Protein AF-A0A0R3QES6-F1 (afdb_monomer)

Solvent-accessible surface area (backbone atoms only — not comparable to full-atom values): 10310 Å² total; per-residue (Å²): 107,51,70,84,72,66,42,61,63,48,70,76,53,71,41,79,92,62,71,54,62,64,43,54,32,54,53,84,68,98,60,91,73,83,58,92,82,50,82,89,64,70,39,64,74,29,30,40,40,55,39,55,44,43,58,43,93,96,48,98,56,74,27,73,40,52,44,78,69,54,56,69,85,54,50,35,63,57,51,19,49,38,52,46,55,48,44,45,57,19,69,75,66,80,59,27,80,80,75,83,51,68,54,78,62,26,49,61,46,24,71,94,50,22,36,52,52,9,51,50,55,34,50,64,58,54,62,72,40,91,89,59,81,94,70,53,72,68,45,50,51,52,36,71,77,51,77,65,58,77,94,50,44,92,71,37,67,83,75,54,86,77,72,78,80,78,83,126

InterPro domains:
  IPR011330 Glycoside hydrolase/deacetylase, beta/alpha-barrel [SSF88713] (2-148)
  IPR052740 Carbohydrate Esterase 4 [PTHR45985] (1-166)

Secondary structure (DSSP, 8-state):
-TGGGT--EE---EESS-PPPPEEETS--SS---STTS--S-EEEEEE--EE-EE-TT-S-EESSHHHH--TT--HHHHHHHHHHHHHHHHTTT---------HHHHTSSSTTHHHHHHHHHHHHHTTSTT-----HHHHHHHHHS---HHHHTT-GGGS--------

Structure (mmCIF, N/CA/C/O backbone):
data_AF-A0A0R3QES6-F1
#
_entry.id   AF-A0A0R3QES6-F1
#
loop_
_atom_site.group_PDB
_atom_site.id
_atom_site.type_symbol
_atom_site.label_atom_id
_atom_site.label_alt_id
_atom_site.label_comp_id
_atom_site.label_asym_id
_atom_site.label_entity_id
_atom_site.label_seq_id
_atom_site.pdbx_PDB_ins_code
_atom_site.Cartn_x
_atom_site.Cartn_y
_atom_site.Cartn_z
_atom_site.occupancy
_atom_site.B_iso_or_equiv
_atom_site.auth_seq_id
_atom_site.auth_comp_id
_atom_site.auth_asym_id
_atom_site.auth_atom_id
_atom_site.pdbx_PDB_model_num
ATOM 1 N N . MET A 1 1 ? -24.368 4.021 4.090 1.00 93.19 1 MET A N 1
ATOM 2 C CA . MET A 1 1 ? -24.461 2.832 3.208 1.00 93.19 1 MET A CA 1
ATOM 3 C C . MET A 1 1 ? -23.585 1.714 3.750 1.00 93.19 1 MET A C 1
ATOM 5 O O . MET A 1 1 ? -24.131 0.687 4.119 1.00 93.19 1 MET A O 1
ATOM 9 N N . MET A 1 2 ? -22.277 1.946 3.886 1.00 95.88 2 MET A N 1
ATOM 10 C CA . MET A 1 2 ? -21.312 0.935 4.334 1.00 95.88 2 MET A CA 1
ATOM 11 C C . MET A 1 2 ? -21.673 0.286 5.673 1.00 95.88 2 MET A C 1
ATOM 13 O O . MET A 1 2 ? -21.800 -0.931 5.730 1.00 95.88 2 MET A O 1
ATOM 17 N N . GLU A 1 3 ? -21.968 1.090 6.701 1.00 93.25 3 GLU A N 1
ATOM 18 C CA . GLU A 1 3 ? -22.429 0.578 8.003 1.00 93.25 3 GLU A CA 1
ATOM 19 C C . GLU A 1 3 ? -23.698 -0.267 7.895 1.00 93.25 3 GLU A C 1
ATOM 21 O O . GLU A 1 3 ? -23.767 -1.359 8.448 1.00 93.25 3 GLU A O 1
ATOM 26 N N . LYS A 1 4 ? -24.691 0.219 7.140 1.00 94.88 4 LYS A N 1
ATOM 27 C CA . LYS A 1 4 ? -25.982 -0.461 6.961 1.00 94.88 4 LYS A CA 1
ATOM 28 C C . LYS A 1 4 ? -25.815 -1.862 6.362 1.00 94.88 4 LYS A C 1
ATOM 30 O O . LYS A 1 4 ? -26.592 -2.747 6.694 1.00 94.88 4 LYS A O 1
ATOM 35 N N . TYR A 1 5 ? -24.834 -2.045 5.480 1.00 96.81 5 TYR A N 1
ATOM 36 C CA . TYR A 1 5 ? -24.587 -3.312 4.789 1.00 96.81 5 TYR A CA 1
ATOM 37 C C . TYR A 1 5 ? -23.389 -4.093 5.349 1.00 96.81 5 TYR A C 1
ATOM 39 O O . TYR A 1 5 ? -22.990 -5.091 4.759 1.00 96.81 5 TYR A O 1
ATOM 47 N N . GLY A 1 6 ? -22.823 -3.671 6.484 1.00 95.38 6 GLY A N 1
ATOM 48 C CA . GLY A 1 6 ? -21.749 -4.403 7.157 1.00 95.38 6 GLY A CA 1
ATOM 49 C C . GLY A 1 6 ? -20.409 -4.403 6.414 1.00 95.38 6 GLY A C 1
ATOM 50 O O . GLY A 1 6 ? -19.610 -5.319 6.606 1.00 95.38 6 GLY A O 1
ATOM 51 N N . PHE A 1 7 ? -20.138 -3.400 5.573 1.00 97.31 7 PHE A N 1
ATOM 52 C CA . PHE A 1 7 ? -18.812 -3.241 4.973 1.00 97.31 7 PHE A CA 1
ATOM 53 C C . PHE A 1 7 ? -17.785 -2.878 6.048 1.00 97.31 7 PHE A C 1
ATOM 55 O O . PHE A 1 7 ? -18.000 -1.960 6.838 1.00 97.31 7 PHE A O 1
ATOM 62 N N . LEU A 1 8 ? -16.655 -3.588 6.052 1.00 97.00 8 LEU A N 1
ATOM 63 C CA . LEU A 1 8 ? -15.616 -3.428 7.071 1.00 97.00 8 LEU A CA 1
ATOM 64 C C . LEU A 1 8 ? -14.819 -2.128 6.912 1.00 97.00 8 LEU A C 1
ATOM 66 O O . LEU A 1 8 ? -14.465 -1.503 7.913 1.00 97.00 8 LEU A O 1
ATOM 70 N N . TYR A 1 9 ? -14.477 -1.763 5.676 1.00 97.81 9 TYR A N 1
ATOM 71 C CA . TYR A 1 9 ? -13.591 -0.638 5.409 1.00 97.81 9 TYR A CA 1
ATOM 72 C C . TYR A 1 9 ? -13.894 0.053 4.082 1.00 97.81 9 TYR A C 1
ATOM 74 O O . TYR A 1 9 ? -14.399 -0.584 3.157 1.00 97.81 9 TYR A O 1
ATOM 82 N N . ASP A 1 10 ? -13.551 1.337 4.014 1.00 96.00 10 ASP A N 1
ATOM 83 C CA . ASP A 1 10 ? -13.370 2.129 2.800 1.00 96.00 10 ASP A CA 1
ATOM 84 C C . ASP A 1 10 ? -11.873 2.339 2.525 1.00 96.00 10 ASP A C 1
ATOM 86 O O . ASP A 1 10 ? -11.033 2.292 3.429 1.00 96.00 10 ASP A O 1
ATOM 90 N N . ASN A 1 11 ? -11.540 2.508 1.250 1.00 95.31 11 ASN A N 1
ATOM 91 C CA . ASN A 1 11 ? -10.193 2.813 0.781 1.00 95.31 11 ASN A CA 1
ATOM 92 C C . ASN A 1 11 ? -10.271 3.821 -0.371 1.00 95.31 11 ASN A C 1
ATOM 94 O O . ASN A 1 11 ? -9.706 3.604 -1.439 1.00 95.31 11 ASN A O 1
ATOM 98 N N . THR A 1 12 ? -11.028 4.901 -0.176 1.00 92.50 12 THR A N 1
ATOM 99 C CA . THR A 1 12 ? -11.262 5.904 -1.222 1.00 92.50 12 THR A CA 1
ATOM 100 C C . THR A 1 12 ? -10.589 7.239 -0.891 1.00 92.50 12 THR A C 1
ATOM 102 O O . THR A 1 12 ? -10.336 8.044 -1.795 1.00 92.50 12 THR A O 1
ATOM 105 N N . MET A 1 13 ? -10.240 7.511 0.375 1.00 93.31 13 MET A N 1
ATOM 106 C CA . MET A 1 13 ? -9.636 8.796 0.736 1.00 93.31 13 MET A CA 1
ATOM 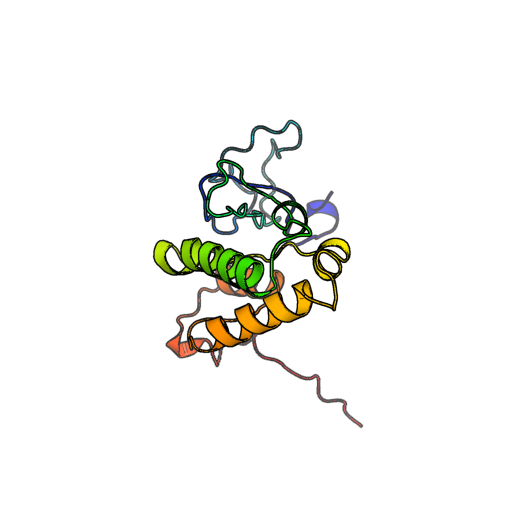107 C C . MET A 1 13 ? -8.158 8.871 0.357 1.00 93.31 13 MET A C 1
ATOM 109 O O . MET A 1 13 ? -7.293 8.245 0.963 1.00 93.31 13 MET A O 1
ATOM 113 N N . SER A 1 14 ? -7.865 9.721 -0.624 1.00 93.50 14 SER A N 1
ATOM 114 C CA . SER A 1 14 ? -6.507 10.061 -1.049 1.00 93.50 14 SER A CA 1
ATOM 115 C C . SER A 1 14 ? -5.913 11.178 -0.190 1.00 93.50 14 SER A C 1
ATOM 117 O O . SER A 1 14 ? -6.507 12.256 -0.076 1.00 93.50 14 SER A O 1
ATOM 119 N N . VAL A 1 15 ? -4.734 10.939 0.393 1.00 93.56 15 VAL A N 1
ATOM 120 C CA . VAL A 1 15 ? -4.148 11.804 1.429 1.00 93.56 15 VAL A CA 1
ATOM 121 C C . VAL A 1 15 ? -2.718 12.239 1.102 1.00 93.56 15 VAL A C 1
ATOM 123 O O . VAL A 1 15 ? -1.895 11.451 0.635 1.00 93.56 15 VAL A O 1
ATOM 126 N N . SER A 1 16 ? -2.430 13.510 1.380 1.00 92.56 16 SER A N 1
ATOM 127 C CA . SER A 1 16 ? -1.112 14.147 1.257 1.00 92.56 16 SER A CA 1
ATOM 128 C C . SER A 1 16 ? -0.465 14.346 2.628 1.00 92.56 16 SER A C 1
ATOM 130 O O . SER A 1 16 ? -1.180 14.528 3.613 1.00 92.56 16 SER A O 1
ATOM 132 N N . GLY A 1 17 ? 0.868 14.397 2.697 1.00 88.56 17 GLY A N 1
ATOM 133 C CA . GLY A 1 17 ? 1.592 14.692 3.948 1.00 88.56 17 GLY A CA 1
ATOM 134 C C . GLY A 1 17 ? 1.693 13.527 4.944 1.00 88.56 17 GLY A C 1
ATOM 135 O O . GLY A 1 17 ? 2.081 13.735 6.089 1.00 88.56 17 GLY A O 1
ATOM 136 N N . GLY A 1 18 ? 1.340 12.313 4.510 1.00 88.56 18 GLY A N 1
ATOM 137 C CA . GLY A 1 18 ? 1.489 11.083 5.290 1.00 88.56 18 GLY A CA 1
ATOM 138 C C . GLY A 1 18 ? 2.934 10.545 5.345 1.00 88.56 18 GLY A C 1
ATOM 139 O O . GLY A 1 18 ? 3.878 11.264 5.002 1.00 88.56 18 GLY A O 1
ATOM 140 N N . PRO A 1 19 ? 3.125 9.265 5.726 1.00 96.12 19 PRO A N 1
ATOM 141 C CA . PRO A 1 19 ? 2.117 8.204 5.665 1.00 96.12 19 PRO A CA 1
ATOM 142 C C . PRO A 1 19 ? 1.252 8.077 6.931 1.00 96.12 19 PRO A C 1
ATOM 144 O O . PRO A 1 19 ? 1.750 8.087 8.057 1.00 96.12 19 PRO A O 1
ATOM 147 N N . TYR A 1 20 ? -0.058 7.925 6.740 1.00 97.62 20 TYR A N 1
ATOM 148 C CA . TYR A 1 20 ? -1.050 7.737 7.799 1.00 97.62 20 TYR A CA 1
ATOM 149 C C . TYR A 1 20 ? -1.448 6.267 7.945 1.00 97.62 20 TYR A C 1
ATOM 151 O O . TYR A 1 20 ? -1.580 5.547 6.953 1.00 97.62 20 TYR A O 1
ATOM 159 N N . TRP A 1 21 ? -1.673 5.842 9.189 1.00 98.06 21 TRP A N 1
ATOM 160 C CA . TRP A 1 21 ? -2.256 4.540 9.513 1.00 98.06 21 TRP A CA 1
ATOM 161 C C . TRP A 1 21 ? -3.773 4.532 9.264 1.00 98.06 21 TRP A C 1
ATOM 163 O O . TRP A 1 21 ? -4.413 5.579 9.396 1.00 98.06 21 TRP A O 1
ATOM 173 N N . PRO A 1 22 ? -4.371 3.364 8.960 1.00 97.94 22 PRO A N 1
ATOM 174 C CA . PRO A 1 22 ? -5.818 3.206 8.981 1.00 97.94 22 PRO A CA 1
ATOM 175 C C . PRO A 1 22 ? -6.415 3.578 10.335 1.00 97.94 22 PRO A C 1
ATOM 177 O O . PRO A 1 22 ? -5.823 3.314 11.383 1.00 97.94 22 PRO A O 1
ATOM 180 N N . GLN A 1 23 ? -7.622 4.132 10.312 1.00 96.56 23 GLN A N 1
ATOM 181 C CA . GLN A 1 23 ? -8.383 4.463 11.515 1.00 96.56 23 GLN A CA 1
ATOM 182 C C . GLN A 1 23 ? -9.862 4.156 11.315 1.00 96.56 23 GLN A C 1
ATOM 184 O O . GLN A 1 23 ? -10.333 4.044 10.188 1.00 96.56 23 GLN A O 1
ATOM 189 N N . THR A 1 24 ? -10.622 4.052 12.399 1.00 97.19 24 THR A N 1
ATOM 190 C CA . THR A 1 24 ? -12.083 4.068 12.294 1.00 97.19 24 THR A CA 1
ATOM 191 C C . THR A 1 24 ? -12.575 5.481 11.995 1.00 97.19 24 THR A C 1
ATOM 193 O O . THR A 1 24 ? -11.947 6.479 12.363 1.00 97.19 24 THR A O 1
ATOM 196 N N . LEU A 1 25 ? -13.744 5.576 11.369 1.00 96.12 25 LEU A N 1
ATOM 197 C CA . LEU A 1 25 ? -14.456 6.838 11.170 1.00 96.12 25 LEU A CA 1
ATOM 198 C C . LEU A 1 25 ? -15.313 7.215 12.393 1.00 96.12 25 LEU A C 1
ATOM 200 O O . LEU A 1 25 ? -16.256 7.989 12.276 1.00 96.12 25 LEU A O 1
ATOM 204 N N . ALA A 1 26 ? -14.999 6.686 13.582 1.00 96.06 26 ALA A N 1
ATOM 205 C CA . ALA A 1 26 ? -15.653 7.069 14.839 1.00 96.06 26 ALA A CA 1
ATOM 206 C C . ALA A 1 26 ? -15.399 8.542 15.206 1.00 96.06 26 ALA A C 1
ATOM 208 O O . ALA A 1 26 ? -16.219 9.172 15.870 1.00 96.06 26 ALA A O 1
ATOM 209 N N . TYR A 1 27 ? -14.257 9.070 14.765 1.00 94.31 27 TYR A N 1
ATOM 210 C CA . TYR A 1 27 ? -13.780 10.423 15.026 1.00 94.31 27 TYR A CA 1
ATOM 211 C C . TYR A 1 27 ? -13.253 11.054 13.733 1.00 94.31 27 TYR A C 1
ATOM 213 O O . TYR A 1 27 ? -13.133 10.391 12.701 1.00 94.31 27 TYR A O 1
ATOM 221 N N . SER A 1 28 ? -12.915 12.344 13.799 1.00 92.50 28 SER A N 1
ATOM 222 C CA . SER A 1 28 ? -12.267 13.063 12.700 1.00 92.50 28 SER A CA 1
ATOM 223 C C . SER A 1 28 ? -10.986 12.365 12.233 1.00 9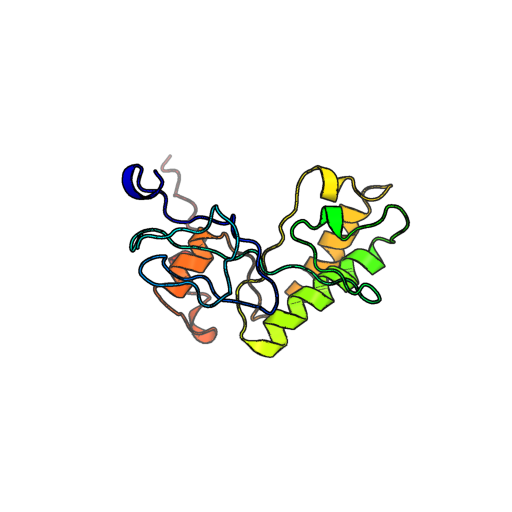2.50 28 SER A C 1
ATOM 225 O O . SER A 1 28 ? -10.239 11.808 13.040 1.00 92.50 28 SER A O 1
ATOM 227 N N . THR A 1 29 ? -10.708 12.434 10.933 1.00 93.69 29 THR A N 1
ATOM 228 C CA . THR A 1 29 ? -9.497 11.868 10.329 1.00 93.69 29 THR A CA 1
ATOM 229 C C . THR A 1 29 ? -8.224 12.563 10.807 1.00 93.69 29 THR A C 1
ATOM 231 O O . THR A 1 29 ? -8.205 13.781 10.976 1.00 93.69 29 THR A O 1
ATOM 234 N N . ALA A 1 30 ? -7.137 11.801 10.969 1.00 93.81 30 ALA A N 1
ATOM 235 C CA . ALA A 1 30 ? -5.808 12.335 11.291 1.00 93.81 30 ALA A CA 1
ATOM 236 C C . ALA A 1 30 ? -5.201 13.199 10.166 1.00 93.81 30 ALA A C 1
ATOM 238 O O . ALA A 1 30 ? -4.276 13.977 10.396 1.00 93.81 30 ALA A O 1
ATOM 239 N N . TRP A 1 31 ? -5.719 13.069 8.945 1.00 93.38 31 TRP A N 1
ATOM 240 C CA . TRP A 1 31 ? -5.376 13.899 7.794 1.00 93.38 31 TRP A CA 1
ATOM 241 C C . TRP A 1 31 ? -6.482 14.908 7.492 1.00 93.38 31 TRP A C 1
ATOM 243 O O . TRP A 1 31 ? -7.656 14.727 7.833 1.00 93.38 31 TRP A O 1
ATOM 253 N N . LYS A 1 32 ? -6.115 15.970 6.774 1.00 89.50 32 LYS A N 1
ATOM 254 C CA . LYS A 1 32 ? -7.067 16.979 6.315 1.00 89.50 32 LYS A CA 1
ATOM 255 C C . LYS A 1 32 ? -7.901 16.426 5.157 1.00 89.50 32 LYS A C 1
ATOM 257 O O . LYS A 1 32 ? -7.399 16.255 4.051 1.00 89.50 32 LYS A O 1
ATOM 262 N N . CYS A 1 33 ? -9.189 16.206 5.397 1.00 84.25 33 CYS A N 1
ATOM 263 C CA . CYS A 1 33 ? -10.154 15.850 4.362 1.00 84.25 33 CYS A CA 1
ATOM 264 C C . CYS A 1 33 ? -10.976 17.099 3.997 1.00 84.25 33 CYS A C 1
ATOM 266 O O . CYS A 1 33 ? -11.813 17.548 4.774 1.00 84.25 33 CYS A O 1
ATOM 268 N N . SER A 1 34 ? -10.686 17.722 2.848 1.00 73.50 34 SER A N 1
ATOM 269 C CA . SER A 1 34 ? -11.346 18.973 2.403 1.00 73.50 34 SER A CA 1
ATOM 270 C C . SER A 1 34 ? -12.308 18.796 1.229 1.00 73.50 34 SER A C 1
ATOM 272 O O . SER A 1 34 ? -12.861 19.772 0.732 1.00 73.50 34 SER A O 1
ATOM 274 N N . SER A 1 35 ? -12.503 17.560 0.774 1.00 76.94 35 SER A N 1
ATOM 275 C CA . SER A 1 35 ? -13.484 17.243 -0.259 1.00 76.94 35 SER A CA 1
ATOM 276 C C . SER A 1 35 ? -14.908 17.381 0.286 1.00 76.94 35 SER A C 1
ATOM 278 O O . SER A 1 35 ? -15.173 17.080 1.451 1.00 76.94 35 SER A O 1
ATOM 280 N N . SER A 1 36 ? -15.855 17.770 -0.569 1.00 76.75 36 SER A N 1
ATOM 281 C CA . SER A 1 36 ? -17.288 17.740 -0.243 1.00 76.75 36 SER A CA 1
ATOM 282 C C . SER A 1 36 ? -17.787 16.333 0.111 1.00 76.75 36 SER A C 1
ATOM 284 O O . SER A 1 36 ? -18.822 16.202 0.763 1.00 76.75 36 SER A O 1
ATOM 286 N N . PHE A 1 37 ? -17.041 15.299 -0.289 1.00 78.56 37 PHE A N 1
ATOM 287 C CA . PHE A 1 37 ? -17.355 13.888 -0.070 1.00 78.56 37 PHE A CA 1
ATOM 288 C C . PHE A 1 37 ? -16.808 13.319 1.248 1.00 78.56 37 PHE A C 1
ATOM 290 O O . PHE A 1 37 ? -17.036 12.150 1.542 1.00 78.56 37 PHE A O 1
ATOM 297 N N . CYS A 1 38 ? -16.099 14.117 2.052 1.00 83.81 38 CYS A N 1
ATOM 298 C CA . CYS A 1 38 ? -15.602 13.661 3.347 1.00 83.81 38 CYS A CA 1
ATOM 299 C C . CYS A 1 38 ? -16.768 13.402 4.322 1.00 83.81 38 CYS A C 1
ATOM 301 O O . CYS A 1 38 ? -17.701 14.213 4.388 1.00 83.81 38 CYS A O 1
ATOM 303 N N . PRO A 1 39 ? -16.734 12.306 5.100 1.00 85.94 39 PRO A N 1
ATOM 304 C CA . PRO A 1 39 ? -17.771 12.003 6.074 1.00 85.94 39 PRO A CA 1
ATOM 305 C C . PRO A 1 39 ? -17.838 13.111 7.126 1.00 85.94 39 PRO A C 1
ATOM 307 O O . PRO A 1 39 ? -16.836 13.492 7.725 1.00 85.94 39 PRO A O 1
ATOM 310 N N . LYS A 1 40 ? -19.046 13.641 7.332 1.00 87.25 40 LYS A N 1
ATOM 311 C CA . LYS A 1 40 ? -19.329 14.689 8.328 1.00 87.25 40 LYS A CA 1
ATOM 312 C C . LYS A 1 40 ? -19.803 14.122 9.665 1.00 87.25 40 LYS A C 1
ATOM 314 O O . LYS A 1 40 ? -19.770 14.822 10.669 1.00 87.25 40 LYS A O 1
ATOM 319 N N . ASN A 1 41 ? -20.255 12.871 9.652 1.00 90.94 41 ASN A N 1
ATOM 320 C CA . ASN A 1 41 ? -20.791 12.165 10.805 1.00 90.94 41 ASN A CA 1
ATOM 321 C C . ASN A 1 41 ? -19.858 11.016 11.184 1.00 90.94 41 ASN A C 1
ATOM 323 O O . ASN A 1 41 ? -19.120 10.503 10.341 1.00 90.94 41 ASN A O 1
ATOM 327 N N . ALA A 1 42 ? -19.928 10.603 12.447 1.00 94.56 42 ALA A N 1
ATOM 328 C CA . ALA A 1 42 ? -19.202 9.440 12.925 1.00 94.56 42 ALA A CA 1
ATOM 329 C C . ALA A 1 42 ? -19.786 8.148 12.332 1.00 94.56 42 ALA A C 1
ATOM 331 O O . ALA A 1 42 ? -21.001 7.948 12.337 1.00 94.56 42 ALA A O 1
ATOM 332 N N . HIS A 1 43 ? -18.896 7.263 11.892 1.00 95.56 43 HIS A N 1
ATOM 333 C CA . HIS A 1 43 ? -19.181 5.908 11.431 1.00 95.56 43 HIS A CA 1
ATOM 334 C C . HIS A 1 43 ? -18.250 4.904 12.145 1.00 95.56 43 HIS A C 1
ATOM 336 O O . HIS A 1 43 ? -17.277 4.428 11.553 1.00 95.56 43 HIS A O 1
ATOM 342 N N . PRO A 1 44 ? -18.472 4.602 13.443 1.00 94.69 44 PRO A N 1
ATOM 343 C CA . PRO A 1 44 ? -17.495 3.891 14.274 1.00 94.69 44 PRO A CA 1
ATOM 344 C C . PRO A 1 44 ? -17.133 2.480 13.807 1.00 94.69 44 PRO A C 1
ATOM 346 O O . PRO A 1 44 ? -16.054 1.984 14.128 1.00 94.69 44 PRO A O 1
ATOM 349 N N . ASN A 1 45 ? -18.022 1.839 13.047 1.00 94.81 45 ASN A N 1
ATOM 350 C CA . ASN A 1 45 ? -17.843 0.467 12.575 1.00 94.81 45 ASN A CA 1
ATOM 351 C C . ASN A 1 45 ? -17.177 0.373 11.195 1.00 94.81 45 ASN A C 1
ATOM 353 O O . ASN A 1 45 ? -16.919 -0.736 10.729 1.00 94.81 45 ASN A O 1
ATOM 357 N N . VAL A 1 46 ? -16.885 1.508 10.553 1.00 97.19 46 VAL A N 1
ATOM 358 C CA . VAL A 1 46 ? -16.199 1.561 9.258 1.00 97.19 46 VAL A CA 1
ATOM 359 C C . VAL A 1 46 ? -14.764 2.014 9.474 1.00 97.19 46 VAL A C 1
ATOM 361 O O . VAL A 1 46 ? -14.505 3.056 10.080 1.00 97.19 46 VAL A O 1
ATOM 364 N N . TRP A 1 47 ? -13.828 1.216 8.975 1.00 98.00 47 TRP A N 1
ATOM 365 C CA . TRP A 1 47 ? -12.428 1.606 8.868 1.00 98.00 47 TRP A CA 1
ATOM 366 C C . TRP A 1 47 ? -12.200 2.422 7.604 1.00 98.00 47 TRP A C 1
ATOM 368 O O . TRP A 1 47 ? -12.721 2.089 6.552 1.00 98.00 47 TRP A O 1
ATOM 378 N N . GLU A 1 48 ? -11.375 3.448 7.693 1.00 97.06 48 GLU A N 1
ATOM 379 C CA . GLU A 1 48 ? -10.796 4.119 6.542 1.00 97.06 48 GLU A CA 1
ATOM 380 C C . GLU A 1 48 ? -9.337 3.692 6.429 1.00 97.06 48 GLU A C 1
ATOM 382 O O . GLU A 1 48 ? -8.546 3.877 7.361 1.00 97.06 48 GLU A O 1
ATOM 387 N N . ILE A 1 49 ? -8.986 3.102 5.291 1.00 97.69 49 ILE A N 1
ATOM 388 C CA . ILE A 1 49 ? -7.606 2.817 4.914 1.00 97.69 49 ILE A CA 1
ATOM 389 C C . ILE A 1 49 ? -7.183 3.941 3.965 1.00 97.69 49 ILE A C 1
ATOM 391 O O . ILE A 1 49 ? -7.585 3.916 2.803 1.00 97.69 49 ILE A O 1
ATOM 395 N N . PRO A 1 50 ? -6.384 4.925 4.407 1.00 96.12 50 PRO A N 1
ATOM 396 C CA . PRO A 1 50 ? -6.043 6.052 3.553 1.00 96.12 50 PRO A CA 1
ATOM 397 C C . PRO A 1 50 ? -5.147 5.616 2.388 1.00 96.12 50 PRO A C 1
ATOM 399 O O . PRO A 1 50 ? -4.185 4.863 2.567 1.00 96.12 50 PRO A O 1
ATOM 402 N N . ILE A 1 51 ? -5.406 6.154 1.196 1.00 95.75 51 ILE A N 1
ATOM 403 C CA . ILE A 1 51 ? -4.477 6.069 0.067 1.00 95.75 51 ILE A CA 1
ATOM 404 C C . ILE A 1 51 ? -3.412 7.149 0.263 1.00 95.75 51 ILE A C 1
ATOM 406 O O . ILE A 1 51 ? -3.581 8.307 -0.129 1.00 95.75 51 ILE A O 1
ATOM 410 N N . ASN A 1 52 ? -2.307 6.765 0.900 1.00 95.94 52 ASN A N 1
ATOM 411 C CA . ASN A 1 52 ? -1.123 7.610 1.017 1.00 95.94 52 ASN A CA 1
ATOM 412 C C . ASN A 1 52 ? -0.509 7.820 -0.371 1.00 95.94 52 ASN A C 1
ATOM 414 O O . ASN A 1 52 ? -0.047 6.865 -0.993 1.00 95.94 52 ASN A O 1
ATOM 418 N N . ARG A 1 53 ? -0.519 9.062 -0.861 1.00 95.75 53 ARG A N 1
ATOM 419 C CA . ARG A 1 53 ? -0.110 9.359 -2.237 1.00 95.75 53 ARG A CA 1
ATOM 420 C C . ARG A 1 53 ? 1.375 9.099 -2.497 1.00 95.75 53 ARG A C 1
ATOM 422 O O . ARG A 1 53 ? 2.242 9.397 -1.665 1.00 95.75 53 ARG A O 1
ATOM 429 N N . PHE A 1 54 ? 1.662 8.631 -3.708 1.00 95.06 54 PHE A N 1
ATOM 430 C CA . PHE A 1 54 ? 3.020 8.442 -4.204 1.00 95.06 54 PHE A CA 1
ATOM 431 C C . PHE A 1 54 ? 3.652 9.769 -4.595 1.00 95.06 54 PHE A C 1
ATOM 433 O O . PHE A 1 54 ? 2.988 10.656 -5.130 1.00 95.06 54 PHE A O 1
ATOM 440 N N . THR A 1 55 ? 4.957 9.867 -4.400 1.00 95.12 55 THR A N 1
ATOM 441 C CA . THR A 1 55 ? 5.800 10.919 -4.965 1.00 95.12 55 THR A CA 1
ATOM 442 C C . THR A 1 55 ? 6.715 10.322 -6.024 1.00 95.12 55 THR A C 1
ATOM 444 O O . THR A 1 55 ? 7.075 9.150 -5.949 1.00 95.12 55 THR A O 1
ATOM 447 N N . VAL A 1 56 ? 7.124 11.126 -6.998 1.00 94.69 56 VAL A N 1
ATOM 448 C CA . VAL A 1 56 ? 8.115 10.735 -8.010 1.00 94.69 56 VAL A CA 1
ATOM 449 C C . VAL A 1 56 ? 9.282 11.702 -7.904 1.00 94.69 56 VAL A C 1
ATOM 451 O O . VAL A 1 56 ? 9.068 12.907 -7.753 1.00 94.69 56 VAL A O 1
ATOM 454 N N . LEU A 1 57 ? 10.512 11.190 -7.942 1.00 90.06 57 LEU A N 1
ATOM 455 C CA . LEU A 1 57 ? 11.701 12.028 -7.830 1.00 90.06 57 LEU A CA 1
ATOM 456 C C . LEU A 1 57 ? 11.707 13.089 -8.943 1.00 90.06 57 LEU A C 1
ATOM 458 O O . LEU A 1 57 ? 11.425 12.800 -10.102 1.00 90.06 57 LEU A O 1
ATOM 462 N N . GLY A 1 58 ? 11.985 14.340 -8.577 1.00 88.06 58 GLY A N 1
ATOM 463 C CA . GLY A 1 58 ? 11.979 15.465 -9.515 1.00 88.06 58 GLY A CA 1
ATOM 464 C C . GLY A 1 58 ? 10.594 16.040 -9.841 1.00 88.06 58 GLY A C 1
ATOM 465 O O . GLY A 1 58 ? 10.526 17.095 -10.469 1.00 88.06 58 GLY A O 1
ATOM 466 N N . LEU A 1 59 ? 9.495 15.430 -9.378 1.00 89.94 59 LEU A N 1
ATOM 467 C CA . LEU A 1 59 ? 8.147 15.987 -9.514 1.00 89.94 59 LEU A CA 1
ATOM 468 C C . LEU A 1 59 ? 7.647 16.550 -8.180 1.00 89.94 59 LEU A C 1
ATOM 470 O O . LEU A 1 59 ? 7.650 15.877 -7.156 1.00 89.94 59 LEU A O 1
ATOM 474 N N . GLN A 1 60 ? 7.126 17.778 -8.209 1.00 87.06 60 GLN A N 1
ATOM 475 C CA . GLN A 1 60 ? 6.486 18.429 -7.053 1.00 87.06 60 GLN A CA 1
ATOM 476 C C . GLN A 1 60 ? 5.021 17.992 -6.853 1.00 87.06 60 GLN A C 1
ATOM 478 O O . GLN A 1 60 ? 4.264 18.629 -6.123 1.00 87.06 60 GLN A O 1
ATOM 483 N N . LYS A 1 61 ? 4.589 16.934 -7.548 1.00 93.12 61 LYS A N 1
ATOM 484 C CA . LYS A 1 61 ? 3.213 16.432 -7.548 1.00 93.12 61 LYS A CA 1
ATOM 485 C C . LYS A 1 61 ? 3.146 15.074 -6.854 1.00 93.12 61 LYS A C 1
ATOM 487 O O . LYS A 1 61 ? 4.033 14.241 -7.013 1.00 93.12 61 LYS A O 1
ATOM 492 N N . GLU A 1 62 ? 2.051 14.861 -6.134 1.00 94.44 62 GLU A N 1
ATOM 493 C CA . GLU A 1 62 ? 1.686 13.577 -5.548 1.00 94.44 62 GLU A CA 1
ATOM 494 C C . GLU A 1 62 ? 0.594 12.876 -6.378 1.00 94.44 62 GLU A C 1
ATOM 496 O O . GLU A 1 62 ? -0.252 13.535 -6.994 1.00 94.44 62 GLU A O 1
ATOM 501 N N . PHE A 1 63 ? 0.583 11.543 -6.366 1.00 95.81 63 PHE A N 1
ATOM 502 C CA . PHE A 1 63 ? -0.280 10.709 -7.209 1.00 95.81 63 PHE A CA 1
ATOM 503 C C . PHE A 1 63 ? -1.068 9.696 -6.385 1.00 95.81 63 PHE A C 1
ATOM 505 O O . PHE A 1 63 ? -0.549 9.138 -5.420 1.00 95.81 63 PHE A O 1
ATOM 512 N N . THR A 1 64 ? -2.325 9.449 -6.760 1.00 95.06 64 THR A N 1
ATOM 513 C CA . THR A 1 64 ? -3.185 8.504 -6.026 1.00 95.06 64 THR A CA 1
ATOM 514 C C . THR A 1 64 ? -3.082 7.108 -6.612 1.00 95.06 64 THR A C 1
ATOM 516 O O . THR A 1 64 ? -3.064 6.144 -5.857 1.00 95.06 64 THR A O 1
ATOM 519 N N . MET A 1 65 ? -3.008 7.000 -7.939 1.00 96.69 65 MET A N 1
ATOM 520 C CA . MET A 1 65 ? -2.893 5.730 -8.657 1.00 96.69 65 MET A CA 1
ATOM 521 C C . MET A 1 65 ? -1.502 5.606 -9.272 1.00 96.69 65 MET A C 1
ATOM 523 O O . MET A 1 65 ? -0.971 6.577 -9.815 1.00 96.69 65 MET A O 1
ATOM 527 N N . LEU A 1 66 ? -0.931 4.400 -9.277 1.00 96.75 66 LEU A N 1
ATOM 528 C CA . LEU A 1 66 ? 0.400 4.175 -9.853 1.00 96.75 66 LEU A CA 1
ATOM 529 C C . LEU A 1 66 ? 0.475 4.552 -11.338 1.00 96.75 66 LEU A C 1
ATOM 531 O O . LEU A 1 66 ? 1.479 5.104 -11.781 1.00 96.75 66 LEU A O 1
ATOM 535 N N . LYS A 1 67 ? -0.599 4.336 -12.112 1.00 96.38 67 LYS A N 1
ATOM 536 C CA . LYS A 1 67 ? -0.638 4.722 -13.533 1.00 96.38 67 LYS A CA 1
ATOM 537 C C . LYS A 1 67 ? -0.381 6.216 -13.750 1.00 96.38 67 LYS A C 1
ATOM 539 O O . LYS A 1 67 ? 0.192 6.577 -14.777 1.00 96.38 67 LYS A O 1
ATOM 544 N N . GLU A 1 68 ? -0.818 7.071 -12.827 1.00 95.81 68 GLU A N 1
ATOM 545 C CA . GLU A 1 68 ? -0.646 8.526 -12.925 1.00 95.81 68 GLU A CA 1
ATOM 546 C C . GLU A 1 68 ? 0.805 8.952 -12.674 1.00 95.81 68 GLU A C 1
ATOM 548 O O . GLU A 1 68 ? 1.228 9.989 -13.182 1.00 95.81 68 GLU A O 1
ATOM 553 N N . ALA A 1 69 ? 1.545 8.154 -11.900 1.00 94.94 69 ALA A N 1
ATOM 554 C CA . ALA A 1 69 ? 2.941 8.389 -11.551 1.00 94.94 69 ALA A CA 1
ATOM 555 C C . ALA A 1 69 ? 3.929 7.864 -12.608 1.00 94.94 69 ALA A C 1
ATOM 557 O O . ALA A 1 69 ? 5.079 8.286 -12.605 1.00 94.94 69 ALA A O 1
ATOM 558 N N . VAL A 1 70 ? 3.491 6.964 -13.500 1.00 95.94 70 VAL A N 1
ATOM 559 C CA . VAL A 1 70 ? 4.340 6.326 -14.522 1.00 95.94 70 VAL A CA 1
ATOM 560 C C . VAL A 1 70 ? 4.140 6.950 -15.899 1.00 95.94 70 VAL A C 1
ATOM 562 O O . VAL A 1 70 ? 3.025 6.976 -16.446 1.00 95.94 70 VAL A O 1
ATOM 565 N N . ARG A 1 71 ? 5.249 7.384 -16.494 1.00 93.81 71 ARG A N 1
ATOM 566 C CA . ARG A 1 71 ? 5.343 7.864 -17.870 1.00 93.81 71 ARG A CA 1
ATOM 567 C C . ARG A 1 71 ? 5.703 6.723 -18.816 1.00 93.81 71 ARG A C 1
ATOM 569 O O . ARG A 1 71 ? 6.275 5.714 -18.430 1.00 93.81 71 ARG A O 1
ATOM 576 N N . ARG A 1 72 ? 5.357 6.885 -20.094 1.00 91.00 72 ARG A N 1
ATOM 577 C CA . ARG A 1 72 ? 5.570 5.847 -21.117 1.00 91.00 72 ARG A CA 1
ATOM 578 C C . ARG A 1 72 ? 7.053 5.616 -21.440 1.00 91.00 72 ARG A C 1
ATOM 580 O O . ARG A 1 72 ? 7.393 4.562 -21.967 1.00 91.00 72 ARG A O 1
ATOM 587 N N . ASP A 1 73 ? 7.888 6.619 -21.189 1.00 93.44 73 ASP A N 1
ATOM 588 C CA . ASP A 1 73 ? 9.333 6.610 -21.404 1.00 93.44 73 ASP A CA 1
ATOM 589 C C . ASP A 1 73 ? 10.139 6.160 -20.177 1.00 93.44 73 ASP A C 1
ATOM 591 O O . ASP A 1 73 ? 11.351 5.997 -20.299 1.00 93.44 73 ASP A O 1
ATOM 595 N N . ASP A 1 74 ? 9.487 5.911 -19.035 1.00 96.56 74 ASP A N 1
ATOM 596 C CA . ASP A 1 74 ? 10.155 5.345 -17.862 1.00 96.56 74 ASP A CA 1
ATOM 597 C C . ASP A 1 74 ? 10.627 3.914 -18.161 1.00 96.56 74 ASP A C 1
ATOM 599 O O . ASP A 1 74 ? 9.951 3.125 -18.833 1.00 96.56 74 ASP A O 1
ATOM 603 N N . SER A 1 75 ? 11.786 3.541 -17.628 1.00 97.62 75 SER A N 1
ATOM 604 C CA . SER A 1 75 ? 12.238 2.156 -17.649 1.00 97.62 75 SER A CA 1
ATOM 605 C C . SER A 1 75 ? 11.597 1.349 -16.507 1.00 97.62 75 SER A C 1
ATOM 607 O O . SER A 1 75 ? 11.155 1.910 -15.499 1.00 97.62 75 SER A O 1
ATOM 609 N N . PRO A 1 76 ? 11.593 0.005 -16.592 1.00 98.25 76 PRO A N 1
ATOM 610 C CA . PRO A 1 76 ? 11.188 -0.837 -15.466 1.00 98.25 76 PRO A CA 1
ATOM 611 C C . PRO A 1 76 ? 11.972 -0.553 -14.175 1.00 98.25 76 PRO A C 1
ATOM 613 O O . PRO A 1 76 ? 11.436 -0.711 -13.080 1.00 98.25 76 PRO A O 1
ATOM 616 N N . TRP A 1 77 ? 13.232 -0.124 -14.298 1.00 97.94 77 TRP A N 1
ATOM 617 C CA . TRP A 1 77 ? 14.079 0.231 -13.161 1.00 97.94 77 TRP A CA 1
ATOM 618 C C . TRP A 1 77 ? 13.629 1.529 -12.496 1.00 97.94 77 TRP A C 1
ATOM 620 O O . TRP A 1 77 ? 13.524 1.553 -11.273 1.00 97.94 77 TRP A O 1
ATOM 630 N N . ASP A 1 78 ? 13.281 2.552 -13.280 1.00 97.12 78 ASP A N 1
ATOM 631 C CA . ASP A 1 78 ? 12.792 3.835 -12.754 1.00 97.12 78 ASP A CA 1
ATOM 632 C C . ASP A 1 78 ? 11.490 3.639 -11.963 1.00 97.12 78 ASP A C 1
ATOM 634 O O . ASP A 1 78 ? 11.319 4.165 -10.862 1.00 97.12 78 ASP A O 1
ATOM 638 N N . VAL A 1 79 ? 10.578 2.808 -12.484 1.00 97.94 79 VAL A N 1
ATOM 639 C CA . VAL A 1 79 ? 9.328 2.475 -11.786 1.00 97.94 79 VAL A CA 1
ATOM 640 C C . VAL A 1 79 ? 9.604 1.670 -10.513 1.00 97.94 79 VAL A C 1
ATOM 642 O O . VAL A 1 79 ? 9.001 1.954 -9.479 1.00 97.94 79 VAL A O 1
ATOM 645 N N . ALA A 1 80 ? 10.518 0.696 -10.546 1.00 98.38 80 ALA A N 1
ATOM 646 C CA . ALA A 1 80 ? 10.882 -0.081 -9.360 1.00 98.38 80 ALA A CA 1
ATOM 647 C C . ALA A 1 80 ? 11.533 0.790 -8.268 1.00 98.38 80 ALA A C 1
ATOM 649 O O . ALA A 1 80 ? 11.200 0.644 -7.091 1.00 98.38 80 ALA A O 1
ATOM 650 N N . GLU A 1 81 ? 12.407 1.724 -8.650 1.00 97.62 81 GLU A N 1
ATOM 651 C CA . GLU A 1 81 ? 13.027 2.688 -7.736 1.00 97.62 81 GLU A CA 1
ATOM 652 C C . GLU A 1 81 ? 11.983 3.640 -7.138 1.00 97.62 81 GLU A C 1
ATOM 654 O O . GLU A 1 81 ? 11.985 3.887 -5.932 1.00 97.62 81 GLU A O 1
ATOM 659 N N . MET A 1 82 ? 11.030 4.118 -7.942 1.00 97.44 82 MET A N 1
ATOM 660 C CA . MET A 1 82 ? 9.922 4.946 -7.462 1.00 97.44 82 MET A CA 1
ATOM 661 C C . MET A 1 82 ? 9.043 4.204 -6.441 1.00 97.44 82 MET A C 1
ATOM 663 O O . MET A 1 82 ? 8.677 4.781 -5.410 1.00 97.44 82 MET A O 1
ATOM 667 N N . LEU A 1 83 ? 8.740 2.922 -6.678 1.00 98.31 83 LEU A N 1
ATOM 668 C CA . LEU A 1 83 ? 8.013 2.075 -5.725 1.00 98.31 83 LEU A CA 1
ATOM 669 C C . LEU A 1 83 ? 8.795 1.903 -4.418 1.00 98.31 83 LEU A C 1
ATOM 671 O O . LEU A 1 83 ? 8.245 2.085 -3.331 1.00 98.31 83 LEU A O 1
ATOM 675 N N . GLU A 1 84 ? 10.091 1.615 -4.510 1.00 97.94 84 GLU A N 1
ATOM 676 C CA . GLU A 1 84 ? 10.962 1.461 -3.347 1.00 97.94 84 GLU A CA 1
ATOM 677 C C . GLU A 1 84 ? 11.103 2.756 -2.542 1.00 97.94 84 GLU A C 1
ATOM 679 O O . GLU A 1 84 ? 11.002 2.736 -1.315 1.00 97.94 84 GLU A O 1
ATOM 684 N N . MET A 1 85 ? 11.293 3.893 -3.209 1.00 97.12 85 MET A N 1
ATOM 685 C CA . MET A 1 85 ? 11.369 5.199 -2.561 1.00 97.12 85 MET A CA 1
ATOM 686 C C . MET A 1 85 ? 10.103 5.469 -1.737 1.00 97.12 85 MET A C 1
ATOM 688 O O . MET A 1 85 ? 10.189 5.897 -0.585 1.00 97.12 85 MET A O 1
ATOM 692 N N . ASN A 1 86 ? 8.922 5.190 -2.296 1.00 97.44 86 ASN A N 1
ATOM 693 C CA . ASN A 1 86 ? 7.658 5.388 -1.587 1.00 97.44 86 ASN A CA 1
ATOM 694 C C . ASN A 1 86 ? 7.434 4.368 -0.468 1.00 97.44 86 ASN A C 1
ATOM 696 O O . ASN A 1 86 ? 6.961 4.749 0.603 1.00 97.44 86 ASN A O 1
ATOM 700 N N . PHE A 1 87 ? 7.829 3.110 -0.663 1.00 98.06 87 PHE A N 1
ATOM 701 C CA . PHE A 1 87 ? 7.869 2.118 0.409 1.00 98.06 87 PHE A CA 1
ATOM 702 C C . PHE A 1 87 ? 8.743 2.602 1.578 1.00 98.06 87 PHE A C 1
ATOM 704 O O . PHE A 1 87 ? 8.309 2.587 2.732 1.00 98.06 87 PHE A O 1
ATOM 711 N N . ASN A 1 88 ? 9.932 3.134 1.278 1.00 97.62 88 ASN A N 1
ATOM 712 C CA . ASN A 1 88 ? 10.890 3.623 2.266 1.00 97.62 88 ASN A CA 1
ATOM 713 C C . ASN A 1 88 ? 10.373 4.815 3.085 1.00 97.62 88 ASN A C 1
ATOM 715 O O . ASN A 1 88 ? 10.760 4.958 4.246 1.00 97.62 88 ASN A O 1
ATOM 719 N N . ARG A 1 89 ? 9.454 5.630 2.544 1.00 96.44 89 ARG A N 1
ATOM 720 C CA . ARG A 1 89 ? 8.777 6.696 3.312 1.00 96.44 89 ARG A CA 1
ATOM 721 C C . ARG A 1 89 ? 7.983 6.137 4.490 1.00 96.44 89 ARG A C 1
ATOM 723 O O . ARG A 1 89 ? 7.941 6.766 5.541 1.00 96.44 89 ARG A O 1
ATOM 730 N N . SER A 1 90 ? 7.366 4.968 4.327 1.00 97.00 90 SER A N 1
ATOM 731 C CA . SER A 1 90 ? 6.706 4.267 5.431 1.00 97.00 90 SER A CA 1
ATOM 732 C C . SER A 1 90 ? 7.702 3.472 6.270 1.00 97.00 90 SER A C 1
ATOM 734 O O . SER A 1 90 ? 7.738 3.616 7.497 1.00 97.00 90 SER A O 1
ATOM 736 N N . TYR A 1 91 ? 8.536 2.668 5.608 1.00 98.06 91 TYR A N 1
ATOM 737 C CA . TYR A 1 91 ? 9.458 1.739 6.253 1.00 98.06 91 TYR A CA 1
ATOM 738 C C . TYR A 1 91 ? 10.424 2.441 7.224 1.00 98.06 91 TYR A C 1
ATOM 740 O O . TYR A 1 91 ? 10.699 1.930 8.307 1.00 98.06 91 TYR A O 1
ATOM 748 N N . ASN A 1 92 ? 10.884 3.651 6.901 1.00 97.62 92 ASN A N 1
ATOM 749 C CA . ASN A 1 92 ? 11.832 4.388 7.741 1.00 97.62 92 ASN A CA 1
ATOM 750 C C . ASN A 1 92 ? 11.178 5.386 8.710 1.00 97.62 92 ASN A C 1
ATOM 752 O O . ASN A 1 92 ? 11.892 6.021 9.481 1.00 97.62 92 ASN A O 1
ATOM 756 N N . TYR A 1 93 ? 9.849 5.545 8.679 1.00 96.88 93 TYR A N 1
ATOM 757 C CA . TYR A 1 93 ? 9.138 6.503 9.530 1.00 96.88 93 TYR A CA 1
ATOM 758 C C . TYR A 1 93 ? 8.276 5.810 10.591 1.00 96.88 93 TYR A C 1
ATOM 760 O O . TYR A 1 93 ? 8.748 5.543 11.692 1.00 96.88 93 TYR A O 1
ATOM 768 N N . ASN A 1 94 ? 7.011 5.516 10.282 1.00 97.56 94 ASN A N 1
ATOM 769 C CA . ASN A 1 94 ? 6.036 4.999 11.247 1.00 97.56 94 ASN A CA 1
ATOM 770 C C . ASN A 1 94 ? 5.458 3.628 10.869 1.00 97.56 94 ASN A C 1
ATOM 772 O O . ASN A 1 94 ? 4.524 3.178 11.531 1.00 97.56 94 ASN A O 1
ATOM 776 N N . ARG A 1 95 ? 5.977 2.983 9.813 1.00 97.44 95 ARG A N 1
ATOM 777 C CA . ARG A 1 95 ? 5.557 1.654 9.333 1.00 97.44 95 ARG A CA 1
ATOM 778 C C . ARG A 1 95 ? 4.073 1.548 8.942 1.00 97.44 95 ARG A C 1
ATOM 780 O O . ARG A 1 95 ? 3.540 0.441 8.909 1.00 97.44 95 ARG A O 1
ATOM 787 N N . ALA A 1 96 ? 3.400 2.662 8.633 1.00 98.12 96 ALA A N 1
ATOM 788 C CA . ALA A 1 96 ? 2.020 2.628 8.146 1.00 98.12 96 ALA A CA 1
ATOM 789 C C . ALA A 1 96 ? 1.892 1.763 6.871 1.00 98.12 96 ALA A C 1
ATOM 791 O O . ALA A 1 96 ? 2.783 1.810 6.022 1.00 98.12 96 ALA A O 1
ATOM 792 N N . PRO A 1 97 ? 0.810 0.990 6.678 1.00 97.88 97 PRO A N 1
ATOM 793 C CA . PRO A 1 97 ? 0.673 0.116 5.515 1.00 97.88 97 PRO A CA 1
ATOM 794 C C . PRO A 1 97 ? 0.941 0.841 4.185 1.00 97.88 97 PRO A C 1
ATOM 796 O O . PRO A 1 97 ? 0.303 1.848 3.875 1.00 97.88 97 PRO A O 1
ATOM 799 N N . TYR A 1 98 ? 1.892 0.327 3.401 1.00 97.50 98 TYR A N 1
ATOM 800 C CA . TYR A 1 98 ? 2.184 0.835 2.062 1.00 97.50 98 TYR A CA 1
ATOM 801 C C . TYR A 1 98 ? 1.273 0.142 1.047 1.00 97.50 98 TYR A C 1
ATOM 803 O O . TYR A 1 98 ? 1.414 -1.052 0.785 1.00 97.50 98 TYR A O 1
ATOM 811 N N . LEU A 1 99 ? 0.307 0.888 0.514 1.00 96.31 99 LEU A N 1
ATOM 812 C CA . LEU A 1 99 ? -0.693 0.376 -0.415 1.00 96.31 99 LEU A CA 1
ATOM 813 C C . LEU A 1 99 ? -0.266 0.619 -1.867 1.00 96.31 99 LEU A C 1
ATOM 815 O O . LEU A 1 99 ? 0.011 1.751 -2.255 1.00 96.31 99 LEU A O 1
ATOM 819 N N . LEU A 1 100 ? -0.281 -0.435 -2.683 1.00 95.31 100 LEU A N 1
ATOM 820 C CA . LEU A 1 100 ? -0.081 -0.346 -4.130 1.00 95.31 100 LEU A CA 1
ATOM 821 C C . LEU A 1 100 ? -1.433 -0.188 -4.836 1.00 95.31 100 LEU A C 1
ATOM 823 O O . LEU A 1 100 ? -2.110 -1.172 -5.130 1.00 95.31 100 LEU A O 1
ATOM 827 N N . THR A 1 101 ? -1.839 1.045 -5.124 1.00 95.75 101 THR A N 1
ATOM 828 C CA . THR A 1 101 ? -3.046 1.346 -5.911 1.00 95.75 101 THR A CA 1
ATOM 829 C C . THR A 1 101 ? -2.754 1.204 -7.409 1.00 95.75 101 THR A C 1
ATOM 831 O O . THR A 1 101 ? -2.529 2.169 -8.148 1.00 95.75 101 THR A O 1
ATOM 83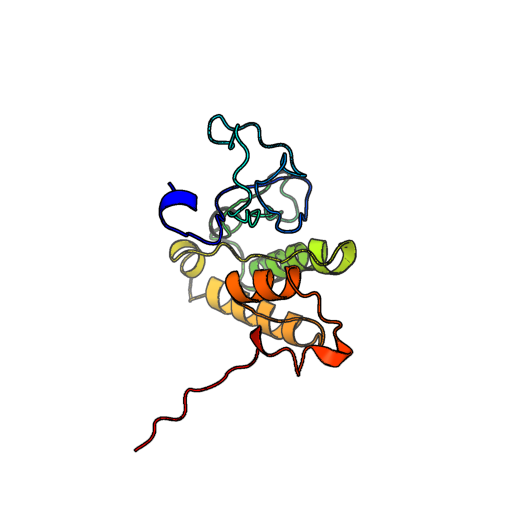4 N N . ALA A 1 102 ? -2.714 -0.055 -7.844 1.00 95.50 102 ALA A N 1
ATOM 835 C CA . ALA A 1 102 ? -2.535 -0.470 -9.229 1.00 95.50 102 ALA A CA 1
ATOM 836 C C . ALA A 1 102 ? -3.877 -0.837 -9.878 1.00 95.50 102 ALA A C 1
ATOM 838 O O . ALA A 1 102 ? -4.741 -1.444 -9.249 1.00 95.50 102 ALA A O 1
ATOM 839 N N . ASP A 1 103 ? -4.013 -0.534 -11.164 1.00 95.12 103 ASP A N 1
ATOM 840 C CA . ASP A 1 103 ? -5.091 -1.017 -12.023 1.00 95.12 103 ASP A CA 1
ATOM 841 C C . ASP A 1 103 ? -4.514 -1.694 -13.279 1.00 95.12 103 ASP A C 1
ATOM 843 O O . ASP A 1 103 ? -3.297 -1.783 -13.474 1.00 95.12 103 ASP A O 1
ATOM 847 N N . ILE A 1 104 ? -5.394 -2.163 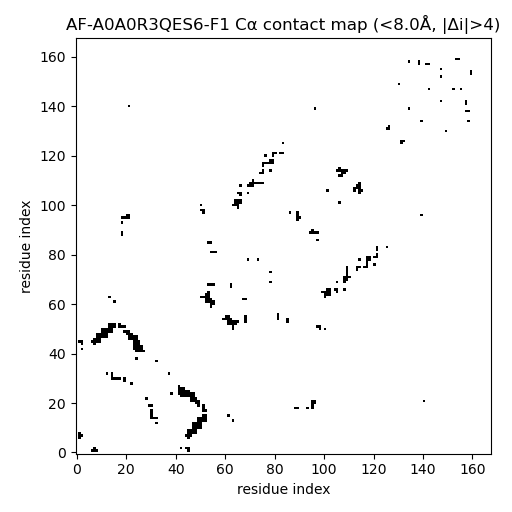-14.164 1.00 96.12 104 ILE A N 1
ATOM 848 C CA . ILE A 1 104 ? -4.983 -2.778 -15.432 1.00 96.12 104 ILE A CA 1
ATOM 849 C C . ILE A 1 104 ? -4.221 -1.802 -16.344 1.00 96.12 104 ILE A C 1
ATOM 851 O O . ILE A 1 104 ? -3.397 -2.227 -17.154 1.00 96.12 104 ILE A O 1
ATOM 855 N N . ASN A 1 105 ? -4.454 -0.493 -16.210 1.00 96.62 105 ASN A N 1
ATOM 856 C CA . ASN A 1 105 ? -3.750 0.513 -16.999 1.00 96.62 105 ASN A CA 1
ATOM 857 C C . ASN A 1 105 ? -2.298 0.638 -16.542 1.00 96.62 105 ASN A C 1
ATOM 859 O O . ASN A 1 105 ? -1.410 0.764 -17.381 1.00 96.62 105 ASN A O 1
ATOM 863 N N . PHE A 1 106 ? -2.039 0.579 -15.233 1.00 97.31 106 PHE A N 1
ATOM 864 C CA . PHE A 1 106 ? -0.683 0.543 -14.697 1.00 97.31 106 PHE A CA 1
ATOM 865 C C . PHE A 1 106 ? 0.095 -0.670 -15.215 1.00 97.31 106 PHE A C 1
ATOM 867 O O . PHE A 1 106 ? 1.217 -0.505 -15.685 1.00 97.31 106 PHE A O 1
ATOM 874 N N . LEU A 1 107 ? -0.506 -1.866 -15.209 1.00 96.56 107 LEU A N 1
ATOM 875 C CA . LEU A 1 107 ? 0.162 -3.082 -15.699 1.00 96.56 107 LEU A CA 1
ATOM 876 C C . LEU A 1 107 ? 0.566 -2.985 -17.181 1.00 96.56 107 LEU A C 1
ATOM 878 O O . LEU A 1 107 ? 1.552 -3.592 -17.589 1.00 96.56 107 LEU A O 1
ATOM 882 N N . ASN A 1 108 ? -0.149 -2.166 -17.956 1.00 96.19 108 ASN A N 1
ATOM 883 C CA . ASN A 1 108 ? 0.120 -1.886 -19.367 1.00 96.19 108 ASN A CA 1
ATOM 884 C C . ASN A 1 108 ? 0.812 -0.528 -19.604 1.00 96.19 108 ASN A C 1
ATOM 886 O O . ASN A 1 108 ? 0.8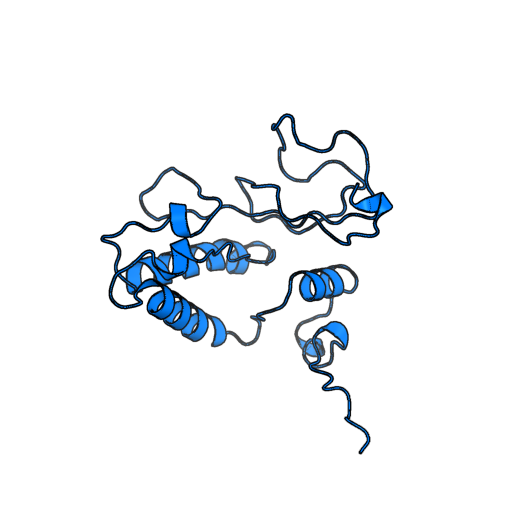73 -0.055 -20.739 1.00 96.19 108 ASN A O 1
ATOM 890 N N . ALA A 1 109 ? 1.304 0.141 -18.554 1.00 96.44 109 ALA A N 1
ATOM 891 C CA . ALA A 1 109 ? 1.835 1.501 -18.664 1.00 96.44 109 ALA A CA 1
ATOM 892 C C . ALA A 1 109 ? 3.140 1.576 -19.469 1.00 96.44 109 ALA A C 1
ATOM 894 O O . ALA A 1 109 ? 3.420 2.615 -20.070 1.00 96.44 109 ALA A O 1
ATOM 895 N N . LEU A 1 110 ? 3.907 0.483 -19.482 1.00 97.75 110 LEU A N 1
ATOM 896 C CA . LEU A 1 110 ? 5.190 0.357 -20.166 1.00 97.75 110 LEU A CA 1
ATOM 897 C C . LEU A 1 110 ? 5.135 -0.734 -21.248 1.00 97.75 110 LEU A C 1
ATOM 899 O O . LEU A 1 110 ? 4.424 -1.729 -21.076 1.00 97.75 110 LEU A O 1
ATOM 903 N N . PRO A 1 111 ? 5.896 -0.589 -22.350 1.00 95.44 111 PRO A N 1
ATOM 904 C CA . PRO A 1 111 ? 6.020 -1.635 -23.363 1.00 95.44 111 PRO A CA 1
ATOM 905 C C . PRO A 1 111 ? 6.688 -2.896 -22.793 1.00 95.44 111 PRO A C 1
ATOM 907 O O . PRO A 1 111 ? 7.365 -2.838 -21.767 1.00 95.44 111 PRO A O 1
ATOM 910 N N . ASN A 1 112 ? 6.535 -4.027 -23.490 1.00 95.50 112 ASN A N 1
ATOM 911 C CA . ASN A 1 112 ? 7.199 -5.300 -23.166 1.00 95.50 112 ASN A CA 1
ATOM 912 C C . ASN A 1 112 ? 7.007 -5.737 -21.703 1.00 95.50 112 ASN A C 1
ATOM 914 O O . ASN A 1 112 ? 7.958 -6.169 -21.057 1.00 95.50 112 ASN A O 1
ATOM 918 N N . GLU A 1 113 ? 5.794 -5.559 -21.167 1.00 96.31 113 GLU A N 1
ATOM 919 C CA . GLU A 1 113 ? 5.453 -5.900 -19.777 1.00 96.31 113 GLU A CA 1
ATOM 920 C C . GLU A 1 113 ? 6.306 -5.156 -18.730 1.00 96.31 113 GLU A C 1
ATOM 922 O O . GLU A 1 113 ? 6.445 -5.596 -17.588 1.00 96.31 113 GLU A O 1
ATOM 927 N N . GLY A 1 114 ? 6.865 -3.996 -19.091 1.00 98.00 114 GLY A N 1
ATOM 928 C CA . GLY A 1 114 ? 7.830 -3.281 -18.259 1.00 98.00 114 GLY A CA 1
ATOM 929 C C . GLY A 1 114 ? 7.328 -2.948 -16.851 1.00 98.00 114 GLY A C 1
ATOM 930 O O . GLY A 1 114 ? 8.101 -3.001 -15.900 1.00 98.00 114 GLY A O 1
ATOM 931 N N . ALA A 1 115 ? 6.031 -2.676 -16.683 1.00 97.69 115 ALA A N 1
ATOM 932 C CA . ALA A 1 115 ? 5.442 -2.412 -15.370 1.00 97.69 115 ALA A CA 1
ATOM 933 C C . ALA A 1 115 ? 5.361 -3.677 -14.493 1.00 97.69 115 ALA A C 1
ATOM 935 O O . ALA A 1 115 ? 5.562 -3.604 -13.281 1.00 97.69 115 ALA A O 1
ATOM 936 N N . ILE A 1 116 ? 5.125 -4.848 -15.094 1.00 97.75 116 ILE A N 1
ATOM 937 C CA . ILE A 1 116 ? 5.149 -6.141 -14.393 1.00 97.75 116 ILE A CA 1
ATOM 938 C C . ILE A 1 116 ? 6.587 -6.476 -13.983 1.00 97.75 116 ILE A C 1
ATOM 940 O O . ILE A 1 116 ? 6.825 -6.886 -12.846 1.00 97.75 116 ILE A O 1
ATOM 944 N N . ILE A 1 117 ? 7.555 -6.239 -14.875 1.00 98.50 117 ILE A N 1
ATOM 945 C CA . ILE A 1 117 ? 8.985 -6.386 -14.571 1.00 98.50 117 ILE A CA 1
ATOM 946 C C . ILE A 1 117 ? 9.375 -5.469 -13.402 1.00 98.50 117 ILE A C 1
ATOM 948 O O . ILE A 1 117 ? 10.021 -5.928 -12.463 1.00 98.50 117 ILE A O 1
ATOM 952 N N . ALA A 1 118 ? 8.927 -4.210 -13.407 1.00 98.38 118 ALA A N 1
ATOM 953 C CA . ALA A 1 118 ? 9.169 -3.265 -12.318 1.00 98.38 118 ALA A CA 1
ATOM 954 C C . ALA A 1 118 ? 8.595 -3.748 -10.976 1.00 98.38 118 ALA A C 1
ATOM 956 O O . ALA A 1 118 ? 9.296 -3.735 -9.964 1.00 98.38 118 ALA A O 1
ATOM 957 N N . LEU A 1 119 ? 7.343 -4.227 -10.966 1.00 97.81 119 LEU A N 1
ATOM 958 C CA . LEU A 1 119 ? 6.727 -4.814 -9.772 1.00 97.81 119 LEU A CA 1
ATOM 959 C C . LEU A 1 119 ? 7.531 -6.006 -9.252 1.00 97.81 119 LEU A C 1
ATOM 961 O O . LEU A 1 119 ? 7.756 -6.109 -8.047 1.00 97.81 119 LEU A O 1
ATOM 965 N N . LYS A 1 120 ? 7.983 -6.893 -10.145 1.00 98.25 120 LYS A N 1
ATOM 966 C CA . LYS A 1 120 ? 8.799 -8.051 -9.774 1.00 98.25 120 LYS A CA 1
ATOM 967 C C . LYS A 1 120 ? 10.117 -7.618 -9.130 1.00 98.25 120 LYS A C 1
ATOM 969 O O . LYS A 1 120 ? 10.431 -8.101 -8.047 1.00 98.25 120 LYS A O 1
ATOM 974 N N . LEU A 1 121 ? 10.839 -6.678 -9.744 1.00 98.56 121 LEU A N 1
ATOM 975 C CA . LEU A 1 121 ? 12.094 -6.134 -9.207 1.00 98.56 121 LEU A CA 1
ATOM 976 C C . LEU A 1 121 ? 11.896 -5.514 -7.819 1.00 98.56 121 LEU A C 1
ATOM 978 O O . LEU A 1 121 ? 12.673 -5.780 -6.900 1.00 98.56 121 LEU A O 1
ATOM 982 N N . PHE A 1 122 ? 10.834 -4.724 -7.653 1.00 98.31 122 PHE A N 1
ATOM 983 C CA . PHE A 1 122 ? 10.468 -4.132 -6.371 1.00 98.31 122 PHE A CA 1
ATOM 984 C C . PHE A 1 122 ? 10.194 -5.210 -5.312 1.00 98.31 122 PHE A C 1
ATOM 986 O O . PHE A 1 122 ? 10.825 -5.196 -4.254 1.00 98.31 122 PHE A O 1
ATOM 993 N N . ILE A 1 123 ? 9.313 -6.174 -5.609 1.00 97.88 123 ILE A N 1
ATOM 994 C CA . ILE A 1 123 ? 8.944 -7.259 -4.687 1.00 97.88 123 ILE A CA 1
ATOM 995 C C . ILE A 1 123 ? 10.176 -8.079 -4.300 1.00 97.88 123 ILE A C 1
ATOM 997 O O . ILE A 1 123 ? 10.404 -8.297 -3.112 1.00 97.88 123 ILE A O 1
ATOM 1001 N N . GLU A 1 124 ? 10.995 -8.502 -5.265 1.00 97.75 124 GLU A N 1
ATOM 1002 C CA . GLU A 1 124 ? 12.222 -9.267 -5.011 1.00 97.75 124 GLU A CA 1
ATOM 1003 C C . GLU A 1 124 ? 13.202 -8.503 -4.117 1.00 97.75 124 GLU A C 1
ATOM 1005 O O . GLU A 1 124 ? 13.876 -9.104 -3.277 1.00 97.75 124 GLU A O 1
ATOM 1010 N N . LYS A 1 125 ? 13.279 -7.176 -4.264 1.00 97.62 125 LYS A N 1
ATOM 1011 C CA . LYS A 1 125 ? 14.144 -6.338 -3.435 1.00 97.62 125 LYS A CA 1
ATOM 1012 C C . LYS A 1 125 ? 13.628 -6.231 -2.003 1.00 97.62 125 LYS A C 1
ATOM 1014 O O . LYS A 1 125 ? 14.392 -6.507 -1.078 1.00 97.62 125 LYS A O 1
ATOM 1019 N N . ILE A 1 126 ? 12.358 -5.870 -1.804 1.00 97.31 126 ILE A N 1
ATOM 1020 C CA . ILE A 1 126 ? 11.824 -5.650 -0.451 1.00 97.31 126 ILE A CA 1
ATOM 1021 C C . ILE A 1 126 ? 11.579 -6.951 0.318 1.00 97.31 126 ILE A C 1
ATOM 1023 O O . ILE A 1 126 ? 11.697 -6.944 1.541 1.00 97.31 126 ILE A O 1
ATOM 1027 N N . SER A 1 127 ? 11.346 -8.071 -0.375 1.00 95.88 127 SER A N 1
ATOM 1028 C CA . SER A 1 127 ? 11.167 -9.397 0.244 1.00 95.88 127 SER A CA 1
ATOM 1029 C C . SER A 1 127 ? 12.438 -9.941 0.907 1.00 95.88 127 SER A C 1
ATOM 1031 O O . SER A 1 127 ? 12.380 -10.935 1.622 1.00 95.88 127 SER A O 1
ATOM 1033 N N . LYS A 1 128 ? 13.597 -9.302 0.694 1.00 96.62 128 LYS A N 1
ATOM 1034 C CA . LYS A 1 128 ? 14.834 -9.613 1.431 1.00 96.62 128 LYS A CA 1
ATOM 1035 C C . LYS A 1 128 ? 14.763 -9.187 2.899 1.00 96.62 128 LYS A C 1
ATOM 1037 O O . LYS A 1 128 ? 15.546 -9.679 3.707 1.00 96.62 128 LYS A O 1
ATOM 1042 N N . ASN A 1 129 ? 13.853 -8.276 3.240 1.00 96.75 129 ASN A N 1
ATOM 1043 C CA . ASN A 1 129 ? 13.621 -7.853 4.613 1.00 96.75 129 ASN A CA 1
ATOM 1044 C C . ASN A 1 129 ? 12.662 -8.841 5.291 1.00 96.75 129 ASN A C 1
ATOM 1046 O O . ASN A 1 129 ? 11.532 -9.029 4.843 1.00 96.75 129 ASN A O 1
ATOM 1050 N N . SER A 1 130 ? 13.103 -9.470 6.381 1.00 95.88 130 SER A N 1
ATOM 1051 C CA . SER A 1 130 ? 12.318 -10.477 7.116 1.00 95.88 130 SER A CA 1
ATOM 1052 C C . SER A 1 130 ? 11.130 -9.898 7.898 1.00 95.88 130 SER A C 1
ATOM 1054 O O . SER A 1 130 ? 10.300 -10.640 8.425 1.00 95.88 130 SER A O 1
ATOM 1056 N N . ASP A 1 131 ? 11.037 -8.573 7.983 1.00 97.06 131 ASP A N 1
ATOM 1057 C CA . ASP A 1 131 ? 9.994 -7.819 8.671 1.00 97.06 131 ASP A CA 1
ATOM 1058 C C . ASP A 1 131 ? 8.964 -7.189 7.710 1.00 97.06 131 ASP A C 1
ATOM 1060 O O . ASP A 1 131 ? 8.143 -6.374 8.137 1.00 97.06 131 ASP A O 1
ATOM 1064 N N . VAL A 1 132 ? 8.971 -7.580 6.429 1.00 97.50 132 VAL A N 1
ATOM 1065 C CA . VAL A 1 132 ? 8.036 -7.101 5.400 1.00 97.50 132 VAL A CA 1
ATOM 1066 C C . VAL A 1 132 ? 7.072 -8.211 4.985 1.00 97.50 132 VAL A C 1
ATOM 1068 O O . VAL A 1 132 ? 7.483 -9.310 4.623 1.00 97.50 132 VAL A O 1
ATOM 1071 N N . TYR A 1 133 ? 5.773 -7.903 5.006 1.00 96.62 133 TYR A N 1
ATOM 1072 C CA . TYR A 1 133 ? 4.698 -8.853 4.715 1.00 96.62 133 TYR A CA 1
ATOM 1073 C C . TYR A 1 133 ? 3.738 -8.277 3.678 1.00 96.62 133 TYR A C 1
ATOM 1075 O O . TYR A 1 133 ? 3.224 -7.169 3.836 1.00 96.62 133 TYR A O 1
ATOM 1083 N N . PHE A 1 134 ? 3.451 -9.061 2.640 1.00 95.94 134 PHE A N 1
ATOM 1084 C CA . PHE A 1 134 ? 2.389 -8.765 1.684 1.00 95.94 134 PHE A CA 1
ATOM 1085 C C . PHE A 1 134 ? 1.093 -9.382 2.193 1.00 95.94 134 PHE A C 1
ATOM 1087 O O . PHE A 1 134 ? 0.971 -10.602 2.291 1.00 95.94 134 PHE A O 1
ATOM 1094 N N . VAL A 1 135 ? 0.133 -8.532 2.544 1.00 95.81 135 VAL A N 1
ATOM 1095 C CA . VAL A 1 135 ? -1.130 -8.949 3.155 1.00 95.81 135 VAL A CA 1
ATOM 1096 C C . VAL A 1 135 ? -2.303 -8.235 2.501 1.00 95.81 135 VAL A C 1
ATOM 1098 O O . VAL A 1 135 ? -2.168 -7.154 1.931 1.00 95.81 135 VAL A O 1
ATOM 1101 N N . THR A 1 136 ? -3.484 -8.831 2.610 1.00 96.38 136 THR A N 1
ATOM 1102 C CA . THR A 1 136 ? -4.733 -8.166 2.225 1.00 96.38 136 THR A CA 1
ATOM 1103 C C . THR A 1 136 ? -5.059 -7.008 3.175 1.00 96.38 136 THR A C 1
ATOM 1105 O O . THR A 1 136 ? -4.653 -7.003 4.340 1.00 96.38 136 THR A O 1
ATOM 1108 N N . ALA A 1 137 ? -5.880 -6.058 2.721 1.00 96.75 137 ALA A N 1
ATOM 1109 C CA . ALA A 1 137 ? -6.400 -4.979 3.565 1.00 96.75 137 ALA A CA 1
ATOM 1110 C C . ALA A 1 137 ? -7.083 -5.512 4.841 1.00 96.75 137 ALA A C 1
ATOM 1112 O O . ALA A 1 137 ? -6.853 -5.014 5.942 1.00 96.75 137 ALA A O 1
ATOM 1113 N N . THR A 1 138 ? -7.864 -6.590 4.724 1.00 96.56 138 THR A N 1
ATOM 1114 C CA . THR A 1 138 ? -8.506 -7.245 5.871 1.00 96.56 138 THR A CA 1
ATOM 1115 C C . THR A 1 138 ? -7.488 -7.812 6.860 1.00 96.56 138 THR A C 1
ATOM 1117 O O . THR A 1 138 ? -7.654 -7.644 8.065 1.00 96.56 138 THR A O 1
ATOM 1120 N N . GLN A 1 139 ? -6.428 -8.466 6.382 1.00 97.06 139 GLN A N 1
ATOM 1121 C CA . GLN A 1 139 ? -5.352 -8.982 7.234 1.00 97.06 139 GLN A CA 1
ATOM 1122 C C . GLN A 1 139 ? -4.592 -7.857 7.945 1.00 97.06 139 GLN A C 1
ATOM 1124 O O . GLN A 1 139 ? -4.306 -7.987 9.138 1.00 97.06 139 GLN A O 1
ATOM 1129 N N . ALA A 1 140 ? -4.321 -6.743 7.259 1.00 97.62 140 ALA A N 1
ATOM 1130 C CA . ALA A 1 140 ? -3.727 -5.559 7.874 1.00 97.62 140 ALA A CA 1
ATOM 1131 C C . ALA A 1 140 ? -4.626 -4.999 8.990 1.00 97.62 140 ALA A C 1
ATOM 1133 O O . ALA A 1 140 ? -4.155 -4.763 10.100 1.00 97.62 140 ALA A O 1
ATOM 1134 N N . LEU A 1 141 ? -5.937 -4.872 8.753 1.00 98.06 141 LEU A N 1
ATOM 1135 C CA . LEU A 1 141 ? -6.887 -4.426 9.779 1.00 98.06 141 LEU A CA 1
ATOM 1136 C C . LEU A 1 141 ? -6.990 -5.396 10.963 1.00 98.06 141 LEU A C 1
ATOM 1138 O O . LEU A 1 141 ? -7.121 -4.950 12.101 1.00 98.06 141 LEU A O 1
ATOM 1142 N N . LYS A 1 142 ? -6.916 -6.713 10.731 1.00 97.69 142 LYS A N 1
ATOM 1143 C CA . LYS A 1 142 ? -6.858 -7.698 11.824 1.00 97.69 142 LYS A CA 1
ATOM 1144 C C . LYS A 1 142 ? -5.607 -7.492 12.685 1.00 97.69 142 LYS A C 1
ATOM 1146 O O . LYS A 1 142 ? -5.720 -7.529 13.906 1.00 97.69 142 LYS A O 1
ATOM 1151 N N . TRP A 1 143 ? -4.455 -7.204 12.074 1.00 98.19 143 TRP A N 1
ATOM 1152 C CA . TRP A 1 143 ? -3.239 -6.854 12.816 1.00 98.19 143 TRP A CA 1
ATOM 1153 C C . TRP A 1 143 ? -3.383 -5.528 13.571 1.00 98.19 143 TRP A C 1
ATOM 1155 O O . TRP A 1 143 ? -2.993 -5.450 14.724 1.00 98.19 143 TRP A O 1
ATOM 1165 N N . ILE A 1 144 ? -4.011 -4.503 12.990 1.00 97.62 144 ILE A N 1
ATOM 1166 C CA . ILE A 1 144 ? -4.243 -3.224 13.690 1.00 97.62 144 ILE A CA 1
ATOM 1167 C C . ILE A 1 144 ? -5.160 -3.413 14.909 1.00 97.62 144 ILE A C 1
ATOM 1169 O O . ILE A 1 144 ? -4.939 -2.802 15.952 1.00 97.62 144 ILE A O 1
ATOM 1173 N N . LYS A 1 145 ? -6.169 -4.287 14.805 1.00 96.81 145 LYS A N 1
ATOM 1174 C CA . LYS A 1 145 ? -7.056 -4.643 15.925 1.00 96.81 145 LYS A CA 1
ATOM 1175 C C . LYS A 1 145 ? -6.357 -5.481 17.000 1.00 96.81 145 LYS A C 1
ATOM 1177 O O . LYS A 1 145 ? -6.739 -5.398 18.163 1.00 96.81 145 LYS A O 1
ATOM 1182 N N . GLN A 1 146 ? -5.356 -6.275 16.623 1.00 97.44 146 GLN A N 1
ATOM 1183 C CA . GLN A 1 146 ? -4.563 -7.105 17.529 1.00 97.44 146 GLN A CA 1
ATOM 1184 C C . GLN A 1 146 ? -3.067 -6.998 17.179 1.00 97.44 146 GLN A C 1
ATOM 1186 O O . GLN A 1 146 ? -2.510 -7.911 16.551 1.00 97.44 146 GLN A O 1
ATOM 1191 N N . PRO A 1 147 ? -2.402 -5.889 17.565 1.00 97.31 147 PRO A N 1
ATOM 1192 C CA . PRO A 1 147 ? -1.011 -5.658 17.201 1.00 97.31 147 PRO A CA 1
ATOM 1193 C C . PRO A 1 147 ? -0.124 -6.792 17.699 1.00 97.31 147 PRO A C 1
ATOM 1195 O O . PRO A 1 147 ? -0.019 -7.052 18.898 1.00 97.31 147 PRO A O 1
ATOM 1198 N N . THR A 1 148 ? 0.520 -7.476 16.758 1.00 97.38 148 THR A N 1
ATOM 1199 C CA . THR A 1 148 ? 1.373 -8.632 17.040 1.00 97.38 148 THR A CA 1
ATOM 1200 C C . THR A 1 148 ? 2.814 -8.281 16.711 1.00 97.38 148 THR A C 1
ATOM 1202 O O . THR A 1 148 ? 3.121 -7.849 15.600 1.00 97.38 148 THR A O 1
ATOM 1205 N N . ARG A 1 149 ? 3.711 -8.441 17.690 1.00 96.88 149 ARG A N 1
ATOM 1206 C CA . ARG A 1 149 ? 5.146 -8.176 17.510 1.00 96.88 149 ARG A CA 1
ATOM 1207 C C . ARG A 1 149 ? 5.743 -9.133 16.478 1.00 96.88 149 ARG A C 1
ATOM 1209 O O . ARG A 1 149 ? 5.341 -10.291 16.423 1.00 96.88 149 ARG A O 1
ATOM 1216 N N . LEU A 1 150 ? 6.772 -8.677 15.762 1.00 96.00 150 LEU A N 1
ATOM 1217 C CA . LEU A 1 150 ? 7.476 -9.463 14.738 1.00 96.00 150 LEU A CA 1
ATOM 1218 C C . LEU A 1 150 ? 7.916 -10.850 15.233 1.00 96.00 150 LEU A C 1
ATOM 1220 O O . LEU A 1 150 ? 7.740 -11.825 14.519 1.00 96.00 150 LEU A O 1
ATOM 1224 N N . LEU A 1 151 ? 8.379 -10.974 16.483 1.00 96.94 151 LEU A N 1
ATOM 1225 C CA . LEU A 1 151 ? 8.773 -12.268 17.065 1.00 96.94 151 LEU A CA 1
ATOM 1226 C C . LEU A 1 151 ? 7.647 -13.325 17.044 1.00 96.94 151 LEU A C 1
ATO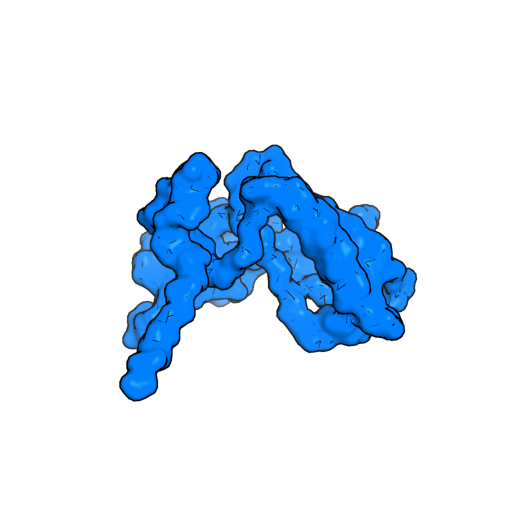M 1228 O O . LEU A 1 151 ? 7.924 -14.516 16.970 1.00 96.94 151 LEU A O 1
ATOM 1232 N N . HIS A 1 152 ? 6.386 -12.894 17.100 1.00 96.31 152 HIS A N 1
ATOM 1233 C CA . HIS A 1 152 ? 5.206 -13.763 17.155 1.00 96.31 152 HIS A CA 1
ATOM 1234 C C . HIS A 1 152 ? 4.378 -13.716 15.863 1.00 96.31 152 HIS A C 1
ATOM 1236 O O . HIS A 1 152 ? 3.315 -14.334 15.788 1.00 96.31 152 HIS A O 1
ATOM 1242 N N . ILE A 1 153 ? 4.827 -12.974 14.845 1.00 95.69 153 ILE A N 1
ATOM 1243 C CA . ILE A 1 153 ? 4.025 -12.727 13.643 1.00 95.69 153 ILE A CA 1
ATOM 1244 C C . ILE A 1 153 ? 3.824 -14.003 12.819 1.00 95.69 153 ILE A C 1
ATOM 1246 O O . ILE A 1 153 ? 2.762 -14.208 12.242 1.00 95.69 153 ILE A O 1
ATOM 1250 N N . HIS A 1 154 ? 4.791 -14.923 12.865 1.00 92.44 154 HIS A N 1
ATOM 1251 C CA . HIS A 1 154 ? 4.692 -16.235 12.226 1.00 92.44 154 HIS A CA 1
ATOM 1252 C C . HIS A 1 154 ? 3.621 -17.137 12.844 1.00 92.44 154 HIS A C 1
ATOM 1254 O O . HIS A 1 154 ? 3.181 -18.064 12.179 1.00 92.44 154 HIS A O 1
ATOM 1260 N N . SER A 1 155 ? 3.182 -16.869 14.078 1.00 94.38 155 SER A N 1
ATOM 1261 C CA . SER A 1 155 ? 2.065 -17.565 14.733 1.00 94.38 155 SER A CA 1
ATOM 1262 C C . SER A 1 155 ? 0.778 -16.736 14.755 1.00 94.38 155 SER A C 1
ATOM 1264 O O . SER A 1 155 ? -0.180 -17.101 15.435 1.00 94.38 155 SER A O 1
ATOM 1266 N N . PHE A 1 156 ? 0.740 -15.595 14.058 1.00 96.25 156 PHE A N 1
ATOM 1267 C CA . PHE A 1 156 ? -0.445 -14.748 14.014 1.00 96.25 156 PHE A CA 1
ATOM 1268 C C . PHE A 1 156 ? -1.521 -15.412 13.151 1.00 96.25 156 PHE A C 1
ATOM 1270 O O . PHE A 1 156 ? -1.448 -15.370 11.923 1.00 96.25 156 PHE A O 1
ATOM 1277 N N . GLU A 1 157 ? -2.500 -16.044 13.808 1.00 95.12 157 GLU A N 1
ATOM 1278 C CA . GLU A 1 157 ? -3.570 -16.835 13.177 1.00 95.12 157 GLU A CA 1
ATOM 1279 C C . GLU A 1 157 ? -4.241 -16.113 11.993 1.00 95.12 157 GLU A C 1
ATOM 1281 O O . GLU A 1 157 ? -4.306 -16.709 10.919 1.00 95.12 157 GLU A O 1
ATOM 1286 N N . PRO A 1 158 ? -4.597 -14.813 12.086 1.00 94.81 158 PRO A N 1
ATOM 1287 C CA . PRO A 1 158 ? -5.186 -14.078 10.970 1.00 94.81 158 PRO A CA 1
ATOM 1288 C C . PRO A 1 158 ? -4.391 -14.043 9.665 1.00 94.81 158 PRO A C 1
ATOM 1290 O O . PRO A 1 158 ? -4.972 -13.745 8.617 1.00 94.81 158 PRO A O 1
ATOM 1293 N N . TRP A 1 159 ? -3.072 -14.234 9.729 1.00 94.81 159 TRP A N 1
ATOM 1294 C CA . TRP A 1 159 ? -2.176 -14.239 8.570 1.00 94.81 159 TRP A CA 1
ATOM 1295 C C . TRP A 1 159 ? -1.792 -15.655 8.129 1.00 94.81 159 TRP A C 1
ATOM 1297 O O . TRP A 1 159 ? -1.142 -15.802 7.097 1.00 94.81 159 TRP A O 1
ATOM 1307 N N . GLN A 1 160 ? -2.203 -16.693 8.862 1.00 90.31 160 GLN A N 1
ATOM 1308 C CA . GLN A 1 160 ? -1.927 -18.072 8.478 1.00 90.31 160 GLN A CA 1
ATOM 1309 C C . GLN A 1 160 ? -2.770 -18.477 7.269 1.00 90.31 160 GLN A C 1
ATOM 1311 O O . GLN A 1 160 ? -3.976 -18.228 7.197 1.00 90.31 160 GLN A O 1
ATOM 1316 N N . CYS A 1 161 ? -2.131 -19.161 6.323 1.00 79.38 161 CYS A N 1
ATOM 1317 C CA . CYS A 1 161 ? -2.800 -19.790 5.194 1.00 79.38 161 CYS A CA 1
ATOM 1318 C C . CYS A 1 161 ? -3.413 -21.120 5.649 1.00 79.38 161 CYS A C 1
ATOM 1320 O O . CYS A 1 161 ? -2.899 -22.191 5.332 1.00 79.38 161 CYS A O 1
ATOM 1322 N N . ASN A 1 162 ? -4.506 -21.057 6.408 1.00 69.62 162 ASN A N 1
ATOM 1323 C CA . ASN A 1 162 ? -5.278 -22.247 6.746 1.00 69.62 162 ASN A CA 1
ATOM 1324 C C . ASN A 1 162 ? -5.987 -22.728 5.474 1.00 69.62 162 ASN A C 1
ATOM 1326 O O . ASN A 1 162 ? -7.069 -22.251 5.133 1.00 69.62 162 ASN A O 1
ATOM 1330 N N . VAL A 1 163 ? -5.354 -23.639 4.730 1.00 59.38 163 VAL A N 1
ATOM 1331 C CA . VAL A 1 163 ? -6.020 -24.347 3.634 1.00 59.38 163 VAL A CA 1
ATOM 1332 C C . VAL A 1 163 ? -7.132 -25.170 4.287 1.00 59.38 163 VAL A C 1
ATOM 1334 O O . VAL A 1 163 ? -6.819 -26.010 5.134 1.00 59.38 163 VAL A O 1
ATOM 1337 N N . PRO A 1 164 ? -8.420 -24.942 3.977 1.00 56.50 164 PRO A N 1
ATOM 1338 C CA . PRO A 1 164 ? -9.462 -25.798 4.515 1.00 56.50 164 PRO A CA 1
ATOM 1339 C C . PRO A 1 164 ? -9.162 -27.225 4.055 1.00 56.50 164 PRO A C 1
ATOM 1341 O O . PRO A 1 164 ? -9.053 -27.481 2.853 1.00 56.50 164 PRO A O 1
ATOM 1344 N N . PHE A 1 165 ? -8.980 -28.142 5.009 1.00 53.53 165 PHE A N 1
ATOM 1345 C CA . PHE A 1 165 ? -8.891 -29.566 4.715 1.00 53.53 165 PHE A CA 1
ATOM 1346 C C . PHE A 1 165 ? -10.142 -29.941 3.914 1.00 53.53 165 PHE A C 1
ATOM 1348 O O . PHE A 1 165 ? -11.260 -29.892 4.428 1.00 53.53 165 PHE A O 1
ATOM 1355 N N . LYS A 1 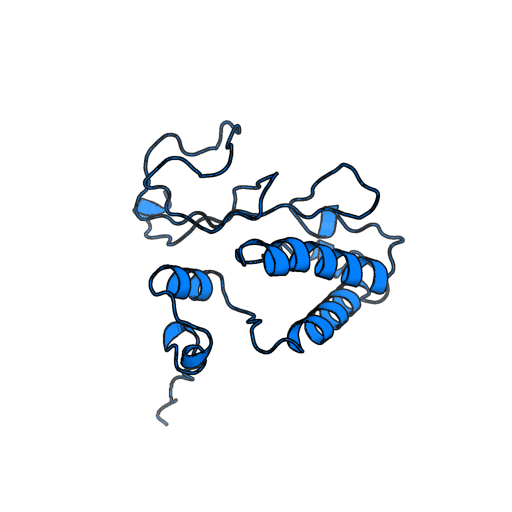166 ? -9.970 -30.274 2.630 1.00 49.88 166 LYS A N 1
ATOM 1356 C CA . LYS A 1 166 ? -11.003 -30.993 1.888 1.00 49.88 166 LYS A CA 1
ATOM 1357 C C . LYS A 1 166 ? -11.090 -32.373 2.527 1.00 49.88 166 LYS A C 1
ATOM 1359 O O . LYS A 1 166 ? -10.224 -33.209 2.287 1.00 49.88 166 LYS A O 1
ATOM 1364 N N . ASN A 1 167 ? -12.091 -32.584 3.373 1.00 48.75 167 ASN A N 1
ATOM 1365 C CA . ASN A 1 1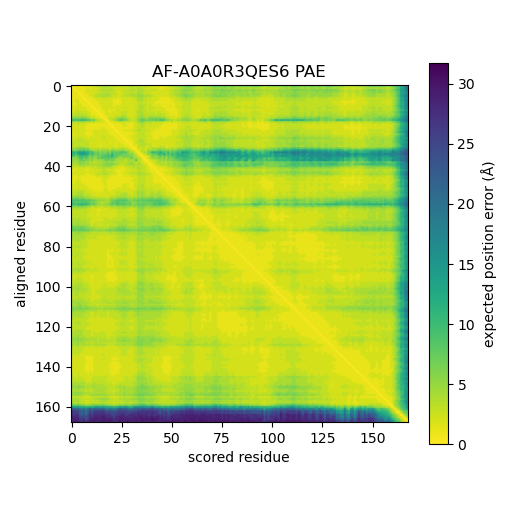67 ? -12.486 -33.931 3.758 1.00 48.75 167 ASN A CA 1
ATOM 1366 C C . ASN A 1 167 ? -12.978 -34.630 2.483 1.00 48.75 167 ASN A C 1
ATOM 1368 O O . ASN A 1 167 ? -13.960 -34.180 1.888 1.00 48.75 167 ASN A O 1
ATOM 1372 N N . ASN A 1 168 ? -12.229 -35.643 2.042 1.00 48.06 168 ASN A N 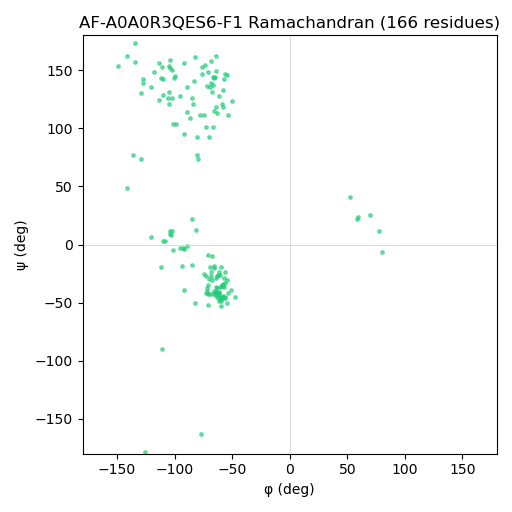1
ATOM 1373 C CA . ASN A 1 168 ? -12.669 -36.610 1.035 1.00 48.06 168 ASN A CA 1
ATOM 1374 C C . ASN A 1 168 ? -13.736 -37.528 1.628 1.00 48.06 168 ASN A C 1
ATOM 1376 O O . ASN A 1 168 ? -13.566 -37.916 2.807 1.00 48.06 168 ASN A O 1
#

pLDDT: mean 93.37, std 9.12, range [48.06, 98.56]

Foldseek 3Di:
DCLVVVNQEDEDAEFEPDDDAKDAQQDDDPGDDPDPPDDPHRDRRYIYGYQDWFDAPPDPDTHRALLVVDAQPDALQSSLVSLVVQCCRLVVDPVHDHDHRYDPNQCVSYPPSSSVSSVVSNCVVVVVDLQDDDDDPVLSVVCVVPPDDSVCVVVPVSPDPPPPPPDD

Nearest PDB structures (foldseek):
  6sxl-assembly1_B  TM=2.838E-01  e=3.956E+00  Picosynechococcus sp. PCC 7002

Radius of gyration: 17.72 Å; Cα contacts (8 Å, |Δi|>4): 212; chains: 1; bounding box: 41×56×41 Å

Sequence (168 aa):
MMEKYGFLYDNTMSVSGGPYWPQTLAYSTAWKCSSSFCPKNAHPNVWEIPINRFTVLGLQKEFTMLKEAVRRDDSPWDVAEMLEMNFNRSYNYNRAPYLLTADINFLNALPNEGAIIALKLFIEKISKNSDVYFVTATQALKWIKQPTRLLHIHSFEPWQCNVPFKNN

Mean predicted aligned error: 4.44 Å

Organism: NCBI:txid42155